Protein AF-A0A1M6W3E5-F1 (afdb_monomer_lite)

Foldseek 3Di:
DDPVVVVVVVVPDDCLVVVPDPLNDFADFLDDDPPDTAGDGDPVSQVSNVHDDAQDWDWAADDPDPPDSDTDIDTRHDHDDDDPDPVSVVVRVVVD

Secondary structure (DSSP, 8-state):
--HHHHHHHHHT--HHHHT--GGG---EEEEE-SS-EEEE--HHHHHHTT---TT-EEEEE--S-TT---EEEEE--SPPPPP--HHHHHHHHTT-

Structure (mmCIF, N/CA/C/O backbone):
data_AF-A0A1M6W3E5-F1
#
_entry.id   AF-A0A1M6W3E5-F1
#
loop_
_atom_site.group_PDB
_atom_site.id
_atom_site.type_symbol
_atom_site.label_atom_id
_atom_site.label_alt_id
_atom_site.label_comp_id
_atom_site.label_asym_id
_atom_site.label_entity_id
_atom_site.label_seq_id
_atom_site.pdbx_PDB_ins_code
_atom_site.Cartn_x
_atom_site.Cartn_y
_atom_site.Cartn_z
_atom_site.occupancy
_atom_site.B_iso_or_equiv
_atom_site.auth_seq_id
_atom_site.auth_comp_id
_atom_site.auth_asym_id
_atom_site.auth_atom_id
_atom_site.pdbx_PDB_model_num
ATOM 1 N N . MET A 1 1 ? -24.257 -7.833 22.559 1.00 63.62 1 MET A N 1
ATOM 2 C CA . MET A 1 1 ? -23.936 -6.612 21.785 1.00 63.62 1 MET A CA 1
ATOM 3 C C . MET A 1 1 ? -24.699 -6.684 20.471 1.00 63.62 1 MET A C 1
ATOM 5 O O . MET A 1 1 ? -24.639 -7.740 19.849 1.00 63.62 1 MET A O 1
ATOM 9 N N . LYS A 1 2 ? -25.480 -5.665 20.085 1.00 89.00 2 LYS A N 1
ATOM 10 C CA . LYS A 1 2 ? -26.25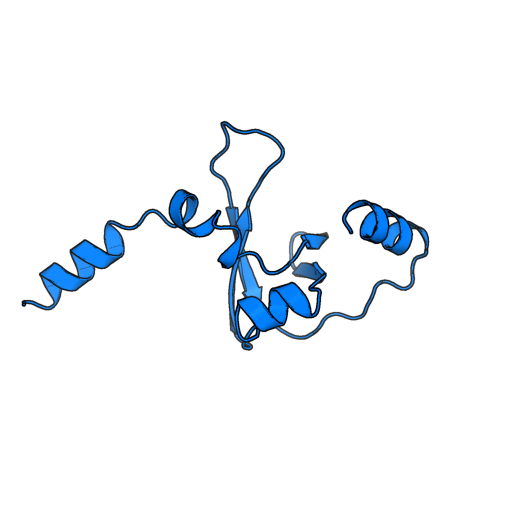2 -5.727 18.829 1.00 89.00 2 LYS A CA 1
ATOM 11 C C . LYS A 1 2 ? -25.316 -5.476 17.642 1.00 89.00 2 LYS A C 1
ATOM 13 O O . LYS A 1 2 ? -24.369 -4.702 17.755 1.00 89.00 2 LYS A O 1
ATOM 18 N N . THR A 1 3 ? -25.587 -6.092 16.492 1.00 90.56 3 THR A N 1
ATOM 19 C CA . THR A 1 3 ? -24.796 -5.923 15.254 1.00 90.56 3 THR A CA 1
ATOM 20 C C . THR A 1 3 ? -24.637 -4.452 14.858 1.00 90.56 3 THR A C 1
ATOM 22 O O . THR A 1 3 ? -23.567 -4.025 14.436 1.00 90.56 3 THR A O 1
ATOM 25 N N . THR A 1 4 ? -25.682 -3.653 15.071 1.00 93.31 4 THR A N 1
ATOM 26 C CA . THR A 1 4 ? -25.692 -2.206 14.825 1.00 93.31 4 THR A CA 1
ATOM 27 C C . THR A 1 4 ? -24.644 -1.450 15.633 1.00 93.31 4 THR A C 1
ATOM 29 O O . THR A 1 4 ? -24.043 -0.509 15.123 1.00 93.31 4 THR A O 1
ATOM 32 N N . ASP A 1 5 ? -24.396 -1.866 16.875 1.00 93.38 5 ASP A N 1
ATOM 33 C CA . ASP A 1 5 ? -23.433 -1.204 17.758 1.00 93.38 5 ASP A CA 1
ATOM 34 C C . ASP A 1 5 ? -22.005 -1.474 17.271 1.00 93.38 5 ASP A C 1
ATOM 36 O O . ASP A 1 5 ? -21.156 -0.584 17.274 1.00 93.38 5 ASP A O 1
ATOM 40 N N . ARG A 1 6 ? -21.761 -2.685 16.750 1.00 91.94 6 ARG A N 1
ATOM 41 C CA . ARG A 1 6 ? -20.471 -3.066 16.170 1.00 91.94 6 ARG A CA 1
ATOM 42 C C . ARG A 1 6 ? -20.167 -2.320 14.874 1.00 91.94 6 ARG A C 1
ATOM 44 O O . ARG A 1 6 ? -19.037 -1.885 14.685 1.00 91.94 6 ARG A O 1
ATOM 51 N N . ILE A 1 7 ? -21.162 -2.158 14.001 1.00 90.75 7 ILE A N 1
ATOM 52 C CA . ILE A 1 7 ? -21.006 -1.398 12.752 1.00 90.75 7 ILE A CA 1
ATOM 53 C C . ILE A 1 7 ? -20.676 0.064 13.061 1.00 90.75 7 ILE A C 1
ATOM 55 O O . ILE A 1 7 ? -19.740 0.605 12.483 1.00 90.75 7 ILE A O 1
ATOM 59 N N . LYS A 1 8 ? -21.384 0.684 14.015 1.00 91.62 8 LYS A N 1
ATOM 60 C CA . LYS A 1 8 ? -21.094 2.061 14.448 1.00 91.62 8 LYS A CA 1
ATOM 61 C C . LYS A 1 8 ? -19.676 2.207 14.989 1.00 91.62 8 LYS A C 1
ATOM 63 O O . LYS A 1 8 ? -19.004 3.177 14.664 1.00 91.62 8 LYS A O 1
ATOM 68 N N . GLN A 1 9 ? -19.217 1.234 15.775 1.00 90.56 9 GLN A N 1
ATOM 69 C CA . GLN A 1 9 ? -17.848 1.226 16.280 1.00 90.56 9 GLN A CA 1
ATOM 70 C C . GLN A 1 9 ? -16.824 1.163 15.136 1.00 90.56 9 GLN A C 1
ATOM 72 O O . GLN A 1 9 ? -15.886 1.950 15.122 1.00 90.56 9 GLN A O 1
ATOM 77 N N . LEU A 1 10 ? -17.006 0.273 14.158 1.00 87.00 10 LEU A N 1
ATOM 78 C CA . LEU A 1 10 ? -16.092 0.165 13.014 1.00 87.00 10 LEU A CA 1
ATOM 79 C C . LEU A 1 10 ? -16.103 1.423 12.134 1.00 87.00 10 LEU A C 1
ATOM 81 O O . LEU A 1 10 ? -15.049 1.880 11.715 1.00 87.00 10 LEU A O 1
ATOM 85 N N . ALA A 1 11 ? -17.279 2.008 11.902 1.00 87.56 11 ALA A N 1
ATOM 86 C CA . ALA A 1 11 ? -17.426 3.229 11.112 1.00 87.56 11 ALA A CA 1
ATOM 87 C C . ALA A 1 11 ? -16.871 4.483 11.812 1.00 87.56 11 ALA A C 1
ATOM 89 O O . ALA A 1 11 ? -16.675 5.501 11.161 1.00 87.56 11 ALA A O 1
ATOM 90 N N . SER A 1 12 ? -16.636 4.425 13.127 1.00 89.94 12 SER A N 1
ATOM 91 C CA . SER A 1 12 ? -16.034 5.533 13.883 1.00 89.94 12 SER A CA 1
ATOM 92 C C . SER A 1 12 ? -14.517 5.651 13.703 1.00 89.94 12 SER A C 1
ATOM 94 O O . SER A 1 12 ? -13.922 6.623 14.163 1.00 89.94 12 SER A O 1
ATOM 96 N N . VAL A 1 13 ? -13.889 4.670 13.049 1.00 89.94 13 VAL A N 1
ATOM 97 C CA . VAL A 1 13 ? -12.452 4.662 12.777 1.00 89.94 13 VAL A CA 1
ATOM 98 C C . VAL A 1 13 ? -12.162 5.529 11.557 1.00 89.94 13 VAL A C 1
ATOM 100 O O . VAL A 1 13 ? -12.700 5.285 10.481 1.00 89.94 13 VAL A O 1
ATOM 103 N N . ASP A 1 14 ? -11.278 6.509 11.726 1.00 90.12 14 ASP A N 1
ATOM 104 C CA . ASP A 1 14 ? -10.757 7.327 10.634 1.00 90.12 14 ASP A CA 1
ATOM 105 C C . ASP A 1 14 ? -9.548 6.620 9.987 1.00 90.12 14 ASP A C 1
ATOM 107 O O . ASP A 1 14 ? -8.481 6.544 10.612 1.00 90.12 14 ASP A O 1
ATOM 111 N N . PRO A 1 15 ? -9.686 6.073 8.763 1.00 89.81 15 PRO A N 1
ATOM 112 C CA . PRO A 1 15 ? -8.603 5.350 8.106 1.00 89.81 15 PRO A CA 1
ATOM 113 C C . PRO A 1 15 ? -7.437 6.263 7.717 1.00 89.81 15 PRO A C 1
ATOM 115 O O . PRO A 1 15 ? -6.324 5.761 7.565 1.00 89.81 15 PRO A O 1
ATOM 118 N N . LEU A 1 16 ? -7.657 7.577 7.576 1.00 89.00 16 LEU A N 1
ATOM 119 C CA . LEU A 1 16 ? -6.601 8.508 7.181 1.00 89.00 16 LEU A CA 1
ATOM 120 C C . LEU A 1 16 ? -5.632 8.801 8.327 1.00 89.00 16 LEU A C 1
ATOM 122 O O . LEU A 1 16 ? -4.441 8.996 8.099 1.00 89.00 16 LEU A O 1
ATOM 126 N N . LYS A 1 17 ? -6.129 8.726 9.563 1.00 87.00 17 LYS A N 1
ATOM 127 C CA . LYS A 1 17 ? -5.321 8.884 10.778 1.00 87.00 17 LYS A CA 1
ATOM 128 C C . LYS A 1 17 ? -4.721 7.571 11.244 1.00 87.00 17 LYS A C 1
ATOM 130 O O . LYS A 1 17 ? -3.530 7.497 11.520 1.00 87.00 17 LYS A O 1
ATOM 135 N N . GLN A 1 18 ? -5.540 6.524 11.317 1.00 89.25 18 GLN A N 1
ATOM 136 C CA . GLN A 1 18 ? -5.096 5.219 11.814 1.00 89.25 18 GLN A CA 1
ATOM 137 C C . GLN A 1 18 ? -4.220 4.477 10.797 1.00 89.25 18 GLN A C 1
ATOM 139 O O . GLN A 1 18 ? -3.429 3.626 11.174 1.00 89.25 18 GLN A O 1
ATOM 144 N N . GLY A 1 19 ? -4.335 4.787 9.503 1.00 88.56 19 GLY A N 1
ATOM 145 C CA . GLY A 1 19 ? -3.531 4.139 8.469 1.00 88.56 19 GLY A CA 1
ATOM 146 C C . GLY A 1 19 ? -2.095 4.662 8.346 1.00 88.56 19 GLY A C 1
ATOM 147 O O . GLY A 1 19 ? -1.256 3.936 7.822 1.00 88.56 19 GLY A O 1
ATOM 148 N N . LYS A 1 20 ? -1.778 5.861 8.864 1.00 88.44 20 LYS A N 1
ATOM 149 C CA . LYS A 1 20 ? -0.422 6.463 8.853 1.00 88.44 20 LYS A CA 1
ATOM 150 C C . LYS A 1 20 ? 0.519 5.887 9.936 1.00 88.44 20 LYS A C 1
ATOM 152 O O . LYS A 1 20 ? 1.430 6.553 10.417 1.00 88.44 20 LYS A O 1
ATOM 157 N N . GLN A 1 21 ? 0.298 4.643 10.344 1.00 91.00 21 GLN A N 1
ATOM 158 C CA . GLN A 1 21 ? 1.103 3.944 11.343 1.00 91.00 21 GLN A CA 1
ATOM 159 C C . GLN A 1 21 ? 2.327 3.276 10.696 1.00 91.00 21 GLN A C 1
ATOM 161 O O . GLN A 1 21 ? 2.184 2.535 9.723 1.00 91.00 21 GLN A O 1
ATOM 166 N N . GLN A 1 22 ? 3.526 3.481 11.253 1.00 90.25 22 GLN A N 1
ATOM 167 C CA . GLN A 1 22 ? 4.776 2.933 10.700 1.00 90.25 22 GLN A CA 1
ATOM 168 C C . GLN A 1 22 ? 4.762 1.397 10.641 1.00 90.25 22 GLN A C 1
ATOM 170 O O . GLN A 1 22 ? 5.291 0.781 9.717 1.00 90.25 22 GLN A O 1
ATOM 175 N N . GLU A 1 23 ? 4.110 0.753 11.604 1.00 93.75 23 GLU A N 1
ATOM 176 C CA . GLU A 1 23 ? 3.932 -0.696 11.648 1.00 93.75 23 GLU A CA 1
ATOM 177 C C . GLU A 1 23 ? 3.068 -1.242 10.499 1.00 93.75 23 GLU A C 1
ATOM 179 O O . GLU A 1 23 ? 3.196 -2.419 10.161 1.00 93.75 23 GLU A O 1
ATOM 184 N N . LEU A 1 24 ? 2.232 -0.398 9.884 1.00 93.94 24 LEU A N 1
ATOM 185 C CA . LEU A 1 24 ? 1.393 -0.731 8.730 1.00 93.94 24 LEU A CA 1
ATOM 186 C C . LEU A 1 24 ? 2.046 -0.356 7.394 1.00 93.94 24 LEU A C 1
ATOM 188 O O . LEU A 1 24 ? 1.489 -0.666 6.340 1.00 93.94 24 LEU A O 1
ATOM 192 N N . PHE A 1 25 ? 3.204 0.307 7.420 1.00 94.12 25 PHE A N 1
ATOM 193 C CA . PHE A 1 25 ? 3.907 0.716 6.213 1.00 94.12 25 PHE A CA 1
ATOM 194 C C . PHE A 1 25 ? 4.388 -0.502 5.418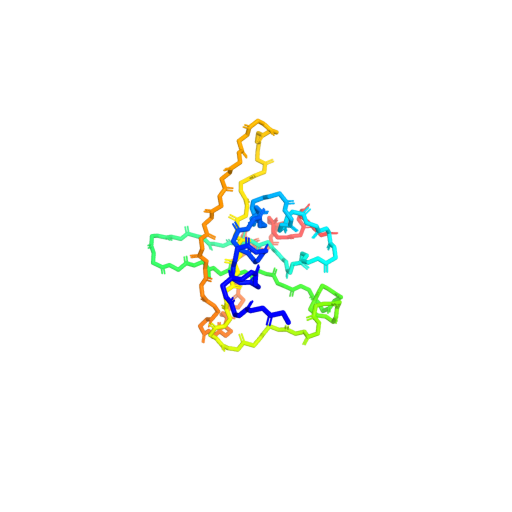 1.00 94.12 25 PHE A C 1
ATOM 196 O O . PHE A 1 25 ? 4.964 -1.431 5.989 1.00 94.12 25 PHE A O 1
ATOM 203 N N . VAL A 1 26 ? 4.159 -0.473 4.101 1.00 93.81 26 VAL A N 1
ATOM 204 C CA . VAL A 1 26 ? 4.469 -1.585 3.191 1.00 93.81 26 VAL A CA 1
ATOM 205 C C . VAL A 1 26 ? 5.454 -1.233 2.083 1.00 93.81 26 VAL A C 1
ATOM 207 O O . VAL A 1 26 ? 5.902 -2.147 1.402 1.00 93.81 26 VAL A O 1
ATOM 210 N N . GLY A 1 27 ? 5.753 0.046 1.848 1.00 92.44 27 GLY A N 1
ATOM 211 C CA . GLY A 1 27 ? 6.661 0.451 0.778 1.00 92.44 27 GLY A CA 1
ATOM 212 C C . GLY A 1 27 ? 6.279 1.743 0.058 1.00 92.44 27 GLY A C 1
ATOM 213 O O . GLY A 1 27 ? 5.257 2.368 0.346 1.00 92.44 27 GLY A O 1
ATOM 214 N N . HIS A 1 28 ? 7.106 2.122 -0.916 1.00 90.50 28 HIS A N 1
ATOM 215 C CA . HIS A 1 28 ? 6.997 3.384 -1.650 1.00 90.50 28 HIS A CA 1
ATOM 216 C C . HIS A 1 28 ? 6.567 3.166 -3.110 1.00 90.50 28 HIS A C 1
ATOM 218 O O . HIS A 1 28 ? 7.052 2.238 -3.767 1.00 90.50 28 HIS A O 1
ATOM 224 N N . PRO A 1 29 ? 5.680 4.008 -3.672 1.00 90.38 29 PRO A N 1
ATOM 225 C CA . PRO A 1 29 ? 5.404 3.982 -5.103 1.00 90.38 29 PRO A CA 1
ATOM 226 C C . PRO A 1 29 ? 6.641 4.437 -5.890 1.00 90.38 29 PRO A C 1
ATOM 228 O O . PRO A 1 29 ? 7.143 5.532 -5.667 1.00 90.38 29 PRO A O 1
ATOM 231 N N . PHE A 1 30 ? 7.106 3.627 -6.845 1.00 87.25 30 PHE A N 1
ATOM 232 C CA . PHE A 1 30 ? 8.176 4.025 -7.780 1.00 87.25 30 PHE A CA 1
ATOM 233 C C . PHE A 1 30 ? 7.636 4.423 -9.160 1.00 87.25 30 PHE A C 1
ATOM 235 O O . PHE A 1 30 ? 8.345 4.984 -9.989 1.00 87.25 30 PHE A O 1
ATOM 242 N N . SER A 1 31 ? 6.370 4.117 -9.437 1.00 88.12 31 SER A N 1
ATOM 243 C CA . SER A 1 31 ? 5.644 4.659 -10.586 1.00 88.12 31 SER A CA 1
ATOM 244 C C . SER A 1 31 ? 4.156 4.718 -10.273 1.00 88.12 31 SER A C 1
ATOM 246 O O . SER A 1 31 ? 3.613 3.822 -9.623 1.00 88.12 31 SER A O 1
ATOM 248 N N . LEU A 1 32 ? 3.508 5.783 -10.733 1.00 89.75 32 LEU A N 1
ATOM 249 C CA . LEU A 1 32 ? 2.085 6.034 -10.561 1.00 89.75 32 LEU A CA 1
ATOM 250 C C . LEU A 1 32 ? 1.552 6.686 -11.837 1.00 89.75 32 LEU A C 1
ATOM 252 O O . LEU A 1 32 ? 2.034 7.740 -12.247 1.00 89.75 32 LEU A O 1
ATOM 256 N N . ASP A 1 33 ? 0.561 6.055 -12.452 1.00 89.75 33 ASP A N 1
ATOM 257 C CA . ASP A 1 33 ? -0.238 6.626 -13.530 1.00 89.75 33 ASP A CA 1
ATOM 258 C C . ASP A 1 33 ? -1.737 6.537 -13.183 1.00 89.75 33 ASP A C 1
ATOM 260 O O . ASP A 1 33 ? -2.120 6.045 -12.120 1.00 89.75 33 ASP A O 1
ATOM 264 N N . TYR A 1 34 ? -2.607 7.021 -14.073 1.00 89.06 34 TYR A N 1
ATOM 265 C CA . TYR A 1 34 ? -4.060 7.026 -13.852 1.00 89.06 34 TYR A CA 1
ATOM 266 C C . TYR A 1 34 ? -4.698 5.629 -13.741 1.00 89.06 34 TYR A C 1
ATOM 268 O O . TYR A 1 34 ? -5.847 5.517 -13.318 1.00 89.06 34 TYR A O 1
ATOM 276 N N . ASN A 1 35 ? -3.991 4.570 -14.136 1.00 91.75 35 ASN A N 1
ATOM 277 C CA . ASN A 1 35 ? -4.475 3.192 -14.147 1.00 91.75 35 ASN A CA 1
ATOM 278 C C . ASN A 1 35 ? -3.795 2.313 -13.090 1.00 91.75 35 ASN A C 1
ATOM 280 O O . ASN A 1 35 ? -4.436 1.401 -12.558 1.00 91.75 35 ASN A O 1
ATOM 284 N N . LYS A 1 36 ? -2.493 2.497 -12.845 1.00 92.75 36 LYS A N 1
ATOM 285 C CA . LYS A 1 36 ? -1.678 1.604 -12.014 1.00 92.75 36 LYS A CA 1
ATOM 286 C C . LYS A 1 36 ? -0.638 2.367 -11.202 1.00 92.75 36 LYS A C 1
ATOM 288 O O . LYS A 1 36 ? -0.032 3.328 -11.661 1.00 92.75 36 LYS A O 1
ATOM 293 N N . ALA A 1 37 ? -0.376 1.834 -10.015 1.00 93.50 37 ALA A N 1
ATOM 294 C CA . ALA A 1 37 ? 0.782 2.163 -9.203 1.00 93.50 37 ALA A CA 1
ATOM 2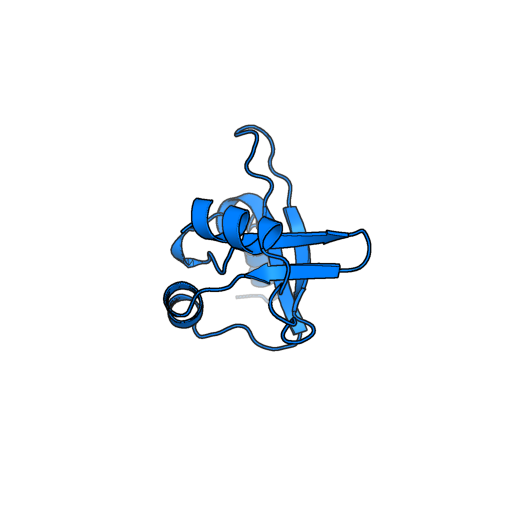95 C C . ALA A 1 37 ? 1.660 0.915 -9.083 1.00 93.50 37 ALA A C 1
ATOM 297 O O . ALA A 1 37 ? 1.138 -0.172 -8.812 1.00 93.50 37 ALA A O 1
ATOM 298 N N . ASN A 1 38 ? 2.972 1.057 -9.256 1.00 92.88 38 ASN A N 1
ATOM 299 C CA . ASN A 1 38 ? 3.914 0.010 -8.883 1.00 92.88 38 ASN A CA 1
ATOM 300 C C . ASN A 1 38 ? 4.611 0.414 -7.585 1.00 92.88 38 ASN A C 1
ATOM 302 O O . ASN A 1 38 ? 5.175 1.505 -7.479 1.00 92.88 38 ASN A O 1
ATOM 306 N N . ILE A 1 39 ? 4.537 -0.478 -6.600 1.00 92.12 39 ILE A N 1
ATOM 307 C CA . ILE A 1 39 ? 5.032 -0.256 -5.245 1.00 92.12 39 ILE A CA 1
ATOM 308 C C . ILE A 1 39 ? 6.294 -1.086 -5.053 1.00 92.12 39 ILE A C 1
ATOM 310 O O . ILE A 1 39 ? 6.298 -2.289 -5.332 1.00 92.12 39 ILE A O 1
ATOM 314 N N . LEU A 1 40 ? 7.354 -0.435 -4.594 1.00 90.38 40 LEU A N 1
ATOM 315 C CA . LEU A 1 40 ? 8.561 -1.090 -4.130 1.00 90.38 40 LEU A CA 1
ATOM 316 C C . LEU A 1 40 ? 8.353 -1.478 -2.674 1.00 90.38 40 LEU A C 1
ATOM 318 O O . LEU A 1 40 ? 7.993 -0.637 -1.859 1.00 90.38 40 LEU A O 1
ATOM 322 N N . VAL A 1 41 ? 8.577 -2.749 -2.373 1.00 90.44 41 VAL A N 1
ATOM 323 C CA . VAL A 1 41 ? 8.373 -3.335 -1.051 1.00 90.44 41 VAL A CA 1
ATOM 324 C C . VAL A 1 41 ? 9.664 -4.048 -0.681 1.00 90.44 41 VAL A C 1
ATOM 326 O O . VAL A 1 41 ? 10.101 -4.914 -1.444 1.00 90.44 41 VAL A O 1
ATOM 329 N N . CYS A 1 42 ? 10.272 -3.701 0.453 1.00 89.19 42 CYS A N 1
ATOM 330 C CA . C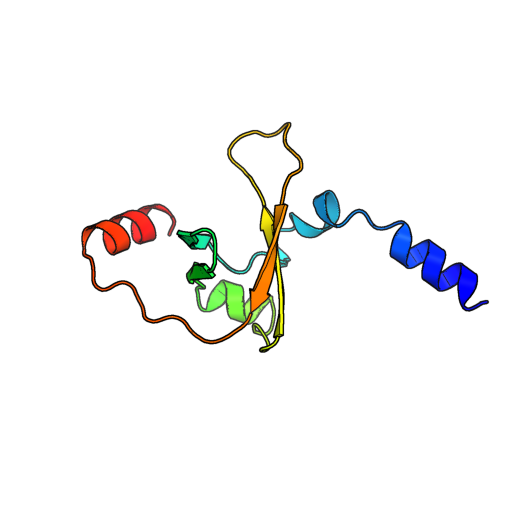YS A 1 42 ? 11.401 -4.461 0.981 1.00 89.19 42 CYS A CA 1
ATOM 331 C C . CYS A 1 42 ? 10.918 -5.670 1.796 1.00 89.19 42 CYS A C 1
ATOM 333 O O . CYS A 1 42 ? 9.754 -5.752 2.206 1.00 89.19 42 CYS A O 1
ATOM 335 N N . ASP A 1 43 ? 11.819 -6.623 2.022 1.00 90.06 43 ASP A N 1
ATOM 336 C CA . ASP A 1 43 ? 11.483 -7.853 2.735 1.00 90.06 43 ASP A CA 1
ATOM 337 C C . ASP A 1 43 ? 11.105 -7.586 4.202 1.00 90.06 43 ASP A C 1
ATOM 339 O O . ASP A 1 43 ? 10.126 -8.162 4.673 1.00 90.06 43 ASP A O 1
ATOM 343 N N . ASP A 1 44 ? 11.777 -6.647 4.876 1.00 91.88 44 ASP A N 1
ATOM 344 C CA . ASP A 1 44 ? 11.498 -6.285 6.275 1.00 91.88 44 ASP A CA 1
ATOM 345 C C . ASP A 1 44 ? 10.084 -5.703 6.457 1.00 91.88 44 ASP A C 1
ATOM 347 O O . ASP A 1 44 ? 9.342 -6.100 7.362 1.00 91.88 44 ASP A O 1
ATOM 351 N N . ASP A 1 45 ? 9.672 -4.783 5.577 1.00 92.94 45 ASP A N 1
ATOM 352 C CA . ASP A 1 45 ? 8.327 -4.193 5.597 1.00 92.94 45 ASP A CA 1
ATOM 353 C C . ASP A 1 45 ? 7.263 -5.253 5.317 1.00 92.94 45 ASP A C 1
ATOM 355 O O . ASP A 1 45 ? 6.231 -5.327 5.993 1.00 92.94 45 ASP A O 1
ATOM 359 N N . LYS A 1 46 ? 7.542 -6.126 4.347 1.00 91.50 46 LYS A N 1
ATOM 360 C CA . LYS A 1 46 ? 6.658 -7.227 3.976 1.00 91.50 46 LYS A CA 1
ATOM 361 C C . LYS A 1 46 ? 6.503 -8.239 5.103 1.00 91.50 46 LYS A C 1
ATOM 363 O O . LYS A 1 46 ? 5.386 -8.703 5.338 1.00 91.50 46 LYS A O 1
ATOM 368 N N . GLU A 1 47 ? 7.586 -8.599 5.783 1.00 93.81 47 GLU A N 1
ATOM 369 C CA . GLU A 1 47 ? 7.555 -9.515 6.922 1.00 93.81 47 GLU A CA 1
ATOM 370 C C . GLU A 1 47 ? 6.756 -8.908 8.078 1.00 93.81 47 GLU A C 1
ATOM 372 O O . GLU A 1 47 ? 5.865 -9.571 8.623 1.00 93.81 47 GLU A O 1
ATOM 377 N N . ARG A 1 48 ? 6.984 -7.623 8.381 1.00 95.12 48 ARG A N 1
ATOM 378 C CA . ARG A 1 48 ? 6.280 -6.891 9.442 1.00 95.12 48 ARG A CA 1
ATOM 379 C C . ARG A 1 48 ? 4.760 -6.930 9.274 1.00 95.12 48 ARG A C 1
ATOM 381 O O . ARG A 1 48 ? 4.049 -7.208 10.242 1.00 95.12 48 ARG A O 1
ATOM 388 N N . VAL A 1 49 ? 4.256 -6.731 8.054 1.00 94.12 49 VAL A N 1
ATOM 389 C CA . VAL A 1 49 ? 2.807 -6.794 7.765 1.00 94.12 49 VAL A CA 1
ATOM 390 C C . VAL A 1 49 ? 2.288 -8.203 7.455 1.00 94.12 49 VAL A C 1
ATOM 392 O O . VAL A 1 49 ? 1.108 -8.369 7.149 1.00 94.12 49 VAL A O 1
ATOM 395 N N . LYS A 1 50 ? 3.135 -9.237 7.571 1.00 94.38 50 LYS A N 1
ATOM 396 C CA . LYS A 1 50 ? 2.814 -10.651 7.282 1.00 94.38 50 LYS A CA 1
ATOM 397 C C . LYS A 1 50 ? 2.441 -10.910 5.816 1.00 94.38 50 LYS A C 1
ATOM 399 O O . LYS A 1 50 ? 1.656 -11.808 5.505 1.00 94.38 50 LYS A O 1
ATOM 404 N N . GLY A 1 51 ? 3.049 -10.147 4.914 1.00 92.81 51 GLY A N 1
ATOM 405 C CA . GLY A 1 51 ? 2.851 -10.224 3.474 1.00 92.81 51 GLY A CA 1
ATOM 406 C C . GLY A 1 51 ? 1.664 -9.409 2.962 1.00 92.81 51 GLY A C 1
ATOM 407 O O . GLY A 1 51 ? 0.828 -8.913 3.708 1.00 92.81 51 GLY A O 1
ATOM 408 N N . ILE A 1 52 ? 1.585 -9.286 1.635 1.00 93.69 52 ILE A N 1
ATOM 409 C CA . ILE A 1 52 ? 0.522 -8.553 0.939 1.00 93.69 52 ILE A CA 1
ATOM 410 C C . ILE A 1 52 ? -0.256 -9.556 0.092 1.00 93.69 52 ILE A C 1
ATOM 412 O O . ILE A 1 52 ? 0.234 -10.038 -0.930 1.00 93.69 52 ILE A O 1
ATOM 416 N N . ALA A 1 53 ? -1.462 -9.902 0.539 1.00 93.56 53 ALA A N 1
ATOM 417 C CA . ALA A 1 53 ? -2.321 -10.821 -0.194 1.00 93.56 53 ALA A CA 1
ATOM 418 C C . ALA A 1 53 ? -2.876 -10.180 -1.477 1.00 93.56 53 ALA A C 1
ATOM 420 O O . ALA A 1 53 ? -3.111 -8.972 -1.560 1.00 93.56 53 ALA A O 1
ATOM 421 N N . GLN A 1 54 ? -3.121 -11.015 -2.486 1.00 93.50 54 GLN A N 1
ATOM 422 C CA . GLN A 1 54 ? -3.752 -10.571 -3.721 1.00 93.50 54 GLN A CA 1
ATOM 423 C C . GLN A 1 54 ? -5.174 -10.066 -3.444 1.00 93.50 54 GLN A C 1
ATOM 425 O O . GLN A 1 54 ? -5.954 -10.699 -2.737 1.00 93.50 54 GLN A O 1
ATOM 430 N N . GLY A 1 55 ? -5.527 -8.931 -4.038 1.00 94.31 55 GLY A N 1
ATOM 431 C CA . GLY A 1 55 ? -6.837 -8.308 -3.900 1.00 94.31 55 GLY A CA 1
ATOM 432 C C . GLY A 1 55 ? -7.012 -7.460 -2.643 1.00 94.31 55 GLY A C 1
ATOM 433 O O . GLY A 1 55 ? -8.051 -6.809 -2.539 1.00 94.31 55 GLY A O 1
ATOM 434 N N . THR A 1 56 ? -6.026 -7.428 -1.742 1.00 95.25 56 THR A N 1
ATOM 435 C CA . THR A 1 56 ? -6.019 -6.538 -0.575 1.00 95.25 56 THR A CA 1
ATOM 436 C C . THR A 1 56 ? -6.029 -5.076 -1.004 1.00 95.25 56 THR A C 1
ATOM 438 O O . THR A 1 56 ? -5.480 -4.714 -2.047 1.00 95.25 56 THR A O 1
ATOM 441 N N . PHE A 1 57 ? -6.65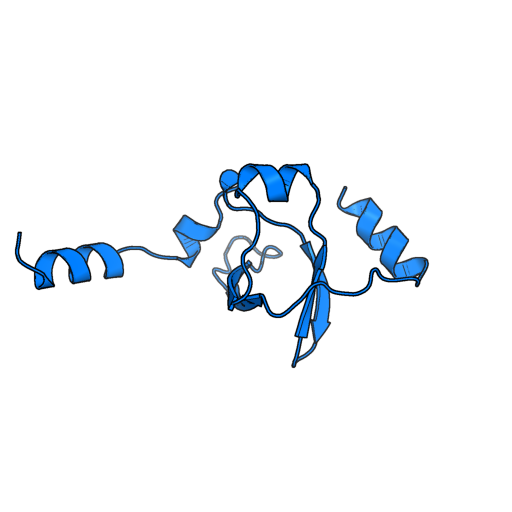4 -4.236 -0.185 1.00 95.12 57 PHE A N 1
ATOM 442 C CA . PHE A 1 57 ? -6.621 -2.794 -0.353 1.00 95.12 57 PHE A CA 1
ATOM 443 C C . PHE A 1 57 ? -5.445 -2.178 0.401 1.00 95.12 57 PHE A C 1
ATOM 445 O O . PHE A 1 57 ? -5.171 -2.556 1.538 1.00 95.12 57 PHE A O 1
ATOM 452 N N . LEU A 1 58 ? -4.781 -1.221 -0.237 1.00 95.38 58 LEU A N 1
ATOM 453 C CA . LEU A 1 58 ? -3.720 -0.405 0.344 1.00 95.38 58 LEU A CA 1
ATOM 454 C C . LEU A 1 58 ? -4.141 1.065 0.273 1.00 95.38 58 LEU A C 1
ATOM 456 O O . LEU A 1 58 ? -4.885 1.453 -0.629 1.00 95.38 58 LEU A O 1
ATOM 460 N N . LEU A 1 59 ? -3.647 1.878 1.199 1.00 95.19 59 LEU A N 1
ATOM 461 C CA . LEU A 1 59 ? -3.796 3.330 1.162 1.00 95.19 59 LEU A CA 1
ATOM 462 C C . LEU A 1 59 ? -2.427 3.943 0.879 1.00 95.19 59 LEU A C 1
ATOM 464 O O . LEU A 1 59 ? -1.486 3.727 1.639 1.00 95.19 59 LEU A O 1
ATOM 468 N N . ALA A 1 60 ? -2.316 4.674 -0.227 1.00 94.38 60 ALA A N 1
ATOM 469 C CA . ALA A 1 60 ? -1.133 5.466 -0.541 1.00 94.38 60 ALA A CA 1
ATOM 470 C C . ALA A 1 60 ? -1.367 6.896 -0.060 1.00 94.38 60 ALA A C 1
ATOM 472 O O . ALA A 1 60 ? -2.169 7.618 -0.652 1.00 94.38 60 ALA A O 1
ATOM 473 N N . PHE A 1 61 ? -0.706 7.267 1.032 1.00 93.25 61 PHE A N 1
ATOM 474 C CA . PHE A 1 61 ? -0.856 8.570 1.669 1.00 93.25 61 PHE A CA 1
ATOM 475 C C . PHE A 1 61 ? -0.031 9.643 0.964 1.00 93.25 61 PHE A C 1
ATOM 477 O O . PHE A 1 61 ? 1.116 9.401 0.589 1.00 93.25 61 PHE A O 1
ATOM 484 N N . TYR A 1 62 ? -0.603 10.837 0.830 1.00 90.62 62 TYR A N 1
ATOM 485 C CA . TYR A 1 62 ? 0.169 12.027 0.500 1.00 90.62 62 TYR A CA 1
ATOM 486 C C . TYR A 1 62 ? 0.959 12.480 1.735 1.00 90.62 62 TYR A C 1
ATOM 488 O O . TYR A 1 62 ? 0.423 12.527 2.848 1.00 90.62 62 TYR A O 1
ATOM 496 N N . ASP A 1 63 ? 2.244 12.775 1.537 1.00 87.25 63 ASP A N 1
ATOM 497 C CA . ASP A 1 63 ? 3.170 13.081 2.634 1.00 87.25 63 ASP A CA 1
ATOM 498 C C . ASP A 1 63 ? 4.060 14.307 2.383 1.00 87.25 63 ASP A C 1
ATOM 500 O O . ASP A 1 63 ? 4.973 14.581 3.149 1.00 87.25 63 ASP A O 1
ATOM 504 N N . ASN A 1 64 ? 3.790 15.084 1.328 1.00 86.50 64 ASN A N 1
ATOM 505 C CA . ASN A 1 64 ? 4.563 16.303 1.064 1.00 86.50 64 ASN A CA 1
ATOM 506 C C . ASN A 1 64 ? 4.111 17.502 1.918 1.00 86.50 64 ASN A C 1
ATOM 508 O O . ASN A 1 64 ? 4.864 18.463 2.043 1.00 86.50 64 ASN A O 1
ATOM 512 N N . GLU A 1 65 ? 2.896 17.482 2.478 1.00 88.56 65 GLU A N 1
ATOM 513 C CA . GLU A 1 65 ? 2.377 18.558 3.333 1.00 88.56 65 GLU A CA 1
ATOM 514 C C . GLU A 1 65 ? 1.689 17.982 4.572 1.00 88.56 65 GLU A C 1
ATOM 516 O O . GLU A 1 65 ? 0.742 17.204 4.460 1.00 88.56 65 GLU A O 1
ATOM 521 N N . GLU A 1 66 ? 2.117 18.413 5.762 1.00 80.94 66 GLU A N 1
ATOM 522 C CA . GLU A 1 66 ? 1.590 17.908 7.040 1.00 80.94 66 GLU A CA 1
ATOM 523 C C . GLU A 1 66 ? 0.089 18.173 7.232 1.00 80.94 66 GLU A C 1
ATOM 525 O O . GLU A 1 66 ? -0.589 17.439 7.947 1.00 80.94 66 GLU A O 1
ATOM 530 N N . THR A 1 67 ? -0.450 19.220 6.600 1.00 85.12 67 THR A N 1
ATOM 531 C CA . THR A 1 67 ? -1.857 19.619 6.750 1.00 85.12 67 THR A CA 1
ATOM 532 C C . THR A 1 67 ? -2.811 18.893 5.806 1.00 85.12 67 THR A C 1
ATOM 534 O O . THR A 1 67 ? -4.021 19.104 5.895 1.00 85.12 67 THR A O 1
ATOM 537 N N . VAL A 1 68 ? -2.295 18.075 4.886 1.00 87.06 68 VAL A N 1
ATOM 538 C CA . VAL A 1 68 ? -3.102 17.403 3.865 1.00 87.06 68 VAL A CA 1
ATOM 539 C C . VAL A 1 68 ? -3.333 15.945 4.264 1.00 87.06 68 VAL A C 1
ATOM 541 O O . VAL A 1 68 ? -2.438 15.105 4.205 1.00 87.06 68 VAL A O 1
ATOM 544 N N . GLU A 1 69 ? -4.572 15.635 4.652 1.00 89.31 69 GLU A N 1
ATOM 545 C CA . GLU A 1 69 ? -5.031 14.270 4.931 1.00 89.31 69 GLU A CA 1
ATOM 546 C C . GLU A 1 69 ? -5.665 13.667 3.668 1.00 89.31 69 GLU A C 1
ATOM 548 O O . GLU A 1 69 ? -6.885 13.578 3.542 1.00 89.31 69 GLU A O 1
ATOM 553 N N . GLU A 1 70 ? -4.831 13.261 2.708 1.00 91.38 70 GLU A N 1
ATOM 554 C CA . GLU A 1 70 ? -5.281 12.613 1.471 1.00 91.38 70 GLU A CA 1
ATOM 555 C C . GLU A 1 70 ? -4.611 11.255 1.263 1.00 91.38 70 GLU A C 1
ATOM 557 O O . GLU A 1 70 ? -3.442 11.039 1.597 1.00 91.38 70 GLU A O 1
ATOM 562 N N . ALA A 1 71 ? -5.369 10.324 0.684 1.00 93.62 71 ALA A N 1
ATOM 563 C CA . ALA A 1 71 ? -4.855 9.027 0.285 1.00 93.62 71 ALA A CA 1
ATOM 564 C C . ALA A 1 71 ? -5.564 8.494 -0.961 1.00 93.62 71 ALA A C 1
ATOM 566 O O . ALA A 1 71 ? -6.760 8.714 -1.167 1.00 93.62 71 ALA A O 1
ATOM 567 N N . ILE A 1 72 ? -4.831 7.720 -1.758 1.00 94.19 72 ILE A N 1
ATOM 568 C CA . ILE A 1 72 ? -5.377 6.958 -2.882 1.00 94.19 72 ILE A CA 1
ATOM 569 C C . ILE A 1 72 ? -5.629 5.522 -2.419 1.00 94.19 72 ILE A C 1
ATOM 571 O O . ILE A 1 72 ? -4.735 4.860 -1.889 1.00 94.19 72 ILE A O 1
ATOM 575 N N . LEU A 1 73 ? -6.844 5.021 -2.656 1.00 95.31 73 LEU A N 1
ATOM 576 C CA . LEU A 1 73 ? -7.178 3.616 -2.439 1.00 95.31 73 LEU A CA 1
ATOM 577 C C . LEU A 1 73 ? -6.644 2.769 -3.597 1.00 95.31 73 LEU A C 1
ATOM 579 O O . LEU A 1 73 ? -7.102 2.880 -4.735 1.00 95.31 73 LEU A O 1
ATOM 583 N N . LEU A 1 74 ? -5.705 1.883 -3.291 1.00 95.56 74 LEU A N 1
ATOM 584 C CA . LEU A 1 74 ? -5.102 0.954 -4.236 1.00 95.56 74 LEU A CA 1
ATOM 585 C C . LEU A 1 74 ? -5.597 -0.466 -3.971 1.00 95.56 74 LEU A C 1
ATOM 587 O O . LEU A 1 74 ? -5.904 -0.832 -2.839 1.00 95.56 74 LEU A O 1
ATOM 591 N N . ARG A 1 75 ? -5.620 -1.298 -5.012 1.00 96.38 75 ARG A N 1
ATOM 592 C CA . ARG A 1 75 ? -5.878 -2.738 -4.899 1.00 96.38 75 ARG A CA 1
ATOM 593 C C . ARG A 1 75 ? -4.647 -3.511 -5.351 1.00 96.38 75 ARG A C 1
ATOM 595 O O . ARG A 1 75 ? -4.179 -3.310 -6.468 1.00 96.38 75 ARG A O 1
ATOM 602 N N . ALA A 1 76 ? -4.155 -4.428 -4.525 1.00 95.44 76 ALA A N 1
ATOM 603 C CA . ALA A 1 76 ? -3.057 -5.316 -4.886 1.00 95.44 76 ALA A CA 1
ATOM 604 C C . ALA A 1 76 ? -3.504 -6.276 -6.002 1.00 95.44 76 ALA A C 1
ATOM 606 O O . ALA A 1 76 ? -4.374 -7.122 -5.792 1.00 95.44 76 ALA A O 1
ATOM 607 N N . LEU A 1 77 ? -2.936 -6.141 -7.204 1.00 94.56 77 LEU A N 1
ATOM 608 C CA . LEU A 1 77 ? -3.341 -6.937 -8.372 1.00 94.56 77 LEU A CA 1
ATOM 609 C C . LEU A 1 77 ? -2.412 -8.127 -8.617 1.00 94.56 77 LEU A C 1
ATOM 611 O O . LEU A 1 77 ? -2.874 -9.265 -8.710 1.00 94.56 77 LEU A O 1
ATOM 615 N N . ALA A 1 78 ? -1.118 -7.850 -8.752 1.00 92.88 78 ALA A N 1
ATOM 616 C CA . ALA A 1 78 ? -0.072 -8.812 -9.071 1.00 92.88 78 ALA A CA 1
ATOM 617 C C . ALA A 1 78 ? 1.307 -8.195 -8.766 1.00 92.88 78 ALA A C 1
ATOM 619 O O . ALA A 1 78 ? 1.404 -6.969 -8.668 1.00 92.88 78 ALA A O 1
ATOM 620 N N . PRO A 1 79 ? 2.372 -9.009 -8.663 1.00 90.00 79 PRO A N 1
ATOM 621 C CA . PRO A 1 79 ? 3.739 -8.501 -8.636 1.00 90.00 79 PRO A CA 1
ATOM 622 C C . PRO A 1 79 ? 4.051 -7.663 -9.884 1.00 90.00 79 PRO A C 1
ATOM 624 O O . PRO A 1 79 ? 3.700 -8.046 -11.004 1.00 90.00 79 PRO A O 1
ATOM 627 N N . ALA A 1 80 ? 4.725 -6.532 -9.692 1.00 87.38 80 ALA A N 1
ATOM 628 C CA . ALA A 1 80 ? 5.231 -5.706 -10.782 1.00 87.38 80 ALA A CA 1
ATOM 629 C C . ALA A 1 80 ? 6.615 -6.193 -11.235 1.00 87.38 80 ALA A C 1
ATOM 631 O O . ALA A 1 80 ? 7.363 -6.795 -10.463 1.00 87.38 80 ALA A O 1
ATOM 632 N N . LYS A 1 81 ? 6.976 -5.916 -12.491 1.00 84.06 81 LYS A N 1
ATOM 633 C CA . LYS A 1 81 ? 8.371 -6.058 -12.925 1.00 84.06 81 LYS A CA 1
ATOM 634 C C . LYS A 1 81 ? 9.195 -4.955 -12.267 1.00 84.06 81 LYS A C 1
ATOM 636 O O . LYS A 1 81 ? 8.746 -3.812 -12.223 1.00 84.06 81 LYS A O 1
ATOM 641 N N . LEU A 1 82 ? 10.389 -5.302 -11.793 1.00 77.69 82 LEU A N 1
ATOM 642 C CA . LEU A 1 82 ? 11.334 -4.304 -11.306 1.00 77.69 82 LEU A CA 1
ATOM 643 C C . LEU A 1 82 ? 11.701 -3.339 -12.442 1.00 77.69 82 LEU A C 1
ATOM 645 O O . LEU A 1 82 ? 11.841 -3.781 -13.590 1.00 77.69 82 LEU A O 1
ATOM 649 N N . PRO A 1 83 ? 11.846 -2.039 -12.144 1.00 73.88 83 PRO A N 1
ATOM 650 C CA . PRO A 1 83 ? 12.319 -1.088 -13.129 1.00 73.88 83 PRO A CA 1
ATOM 651 C C . PRO A 1 83 ? 13.749 -1.459 -13.516 1.00 73.88 83 PRO A C 1
ATOM 653 O O . PRO A 1 83 ? 14.609 -1.677 -12.669 1.00 73.88 83 PRO A O 1
ATOM 656 N N . THR A 1 84 ? 13.991 -1.563 -14.817 1.00 73.75 84 THR A N 1
ATOM 657 C CA . THR A 1 84 ? 15.327 -1.788 -15.387 1.00 73.75 84 THR A CA 1
ATOM 658 C C . THR A 1 84 ? 16.018 -0.484 -15.779 1.00 73.75 84 THR A C 1
ATOM 660 O O . THR A 1 84 ? 17.162 -0.509 -16.219 1.00 73.75 84 THR A O 1
ATOM 663 N N . ASP A 1 85 ? 15.321 0.647 -15.658 1.00 76.44 85 ASP A N 1
ATOM 664 C CA . ASP A 1 85 ? 15.865 1.967 -15.955 1.00 76.44 85 ASP A CA 1
ATOM 665 C C . ASP A 1 85 ? 16.743 2.449 -14.795 1.00 76.44 85 ASP A C 1
ATOM 667 O O . ASP A 1 85 ? 16.279 2.581 -13.661 1.00 76.44 85 ASP A O 1
ATOM 671 N N . SER A 1 86 ? 18.012 2.732 -15.092 1.00 68.88 86 SER A N 1
ATOM 672 C CA . SER A 1 86 ? 19.004 3.194 -14.122 1.00 68.88 86 SER A CA 1
ATOM 673 C C . SER A 1 86 ? 18.600 4.473 -13.389 1.00 68.88 86 SER A C 1
ATOM 675 O O . SER A 1 86 ? 18.961 4.624 -12.227 1.00 68.88 86 SER A O 1
ATOM 677 N N . ALA A 1 87 ? 17.851 5.383 -14.022 1.00 62.44 87 ALA A N 1
ATOM 678 C CA . ALA A 1 87 ? 17.414 6.617 -13.373 1.00 62.44 87 ALA A CA 1
ATOM 679 C C . ALA A 1 87 ? 16.348 6.340 -12.303 1.00 62.44 87 ALA A C 1
ATOM 681 O O . ALA A 1 87 ? 16.430 6.881 -11.204 1.00 62.44 87 ALA A O 1
ATOM 682 N N . MET A 1 88 ? 15.398 5.439 -12.586 1.00 66.56 88 MET A N 1
ATOM 683 C CA . MET A 1 88 ? 14.419 5.009 -11.582 1.00 66.56 88 MET A CA 1
ATOM 684 C C . MET A 1 88 ? 15.067 4.209 -10.455 1.00 66.56 88 MET A C 1
ATOM 686 O O . MET A 1 88 ? 14.717 4.414 -9.298 1.00 66.56 88 MET A O 1
ATOM 690 N N . ILE A 1 89 ? 16.032 3.341 -10.775 1.00 66.88 89 ILE A N 1
ATOM 691 C CA . ILE A 1 89 ? 16.774 2.580 -9.761 1.00 66.88 89 ILE A CA 1
ATOM 692 C C . ILE A 1 89 ? 17.515 3.532 -8.811 1.00 66.88 89 ILE A C 1
ATOM 694 O O . ILE A 1 89 ? 17.443 3.344 -7.600 1.00 66.88 89 ILE A O 1
ATOM 698 N N . SER A 1 90 ? 18.177 4.572 -9.329 1.00 62.53 90 SER A N 1
ATOM 699 C CA . SER A 1 90 ? 18.876 5.554 -8.491 1.00 62.53 90 SER A CA 1
ATOM 700 C C . SER A 1 90 ? 17.930 6.305 -7.554 1.00 62.53 90 SER A C 1
ATOM 702 O O . SER A 1 90 ? 18.214 6.395 -6.365 1.00 62.53 90 SER A O 1
ATOM 704 N N . SER A 1 91 ? 16.774 6.767 -8.045 1.00 60.47 91 SER A N 1
ATOM 705 C CA . SER A 1 91 ? 15.770 7.407 -7.183 1.00 60.47 91 SER A CA 1
ATOM 706 C C . SER A 1 91 ? 15.188 6.451 -6.140 1.00 60.47 91 SER A C 1
ATOM 708 O O . SER A 1 91 ? 14.821 6.890 -5.062 1.00 60.47 91 SER A O 1
ATOM 710 N N . MET A 1 92 ? 15.118 5.145 -6.416 1.00 64.12 92 MET A N 1
ATOM 711 C CA . MET A 1 92 ? 14.674 4.149 -5.431 1.00 64.12 92 MET A CA 1
ATOM 712 C C . MET A 1 92 ? 15.698 3.907 -4.318 1.00 64.12 92 MET A C 1
ATOM 714 O O . MET A 1 92 ? 15.291 3.603 -3.202 1.00 64.12 92 MET A O 1
ATOM 718 N N . ILE A 1 93 ? 16.998 4.041 -4.610 1.00 62.06 93 ILE A N 1
ATOM 719 C CA . ILE A 1 93 ? 18.066 3.947 -3.601 1.00 62.06 93 ILE A CA 1
ATOM 720 C C . ILE A 1 93 ? 18.036 5.167 -2.677 1.00 62.06 93 ILE A C 1
ATOM 722 O O . ILE A 1 93 ? 18.309 5.033 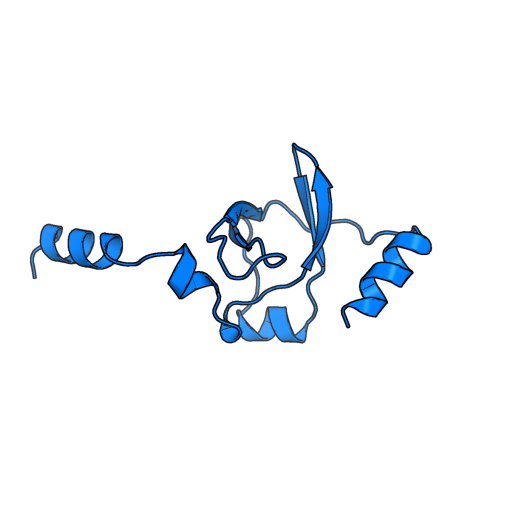-1.500 1.00 62.06 93 ILE A O 1
ATOM 726 N N . GLU A 1 94 ? 17.664 6.355 -3.156 1.00 59.03 94 GLU A N 1
ATOM 727 C CA . GLU A 1 94 ? 17.622 7.552 -2.297 1.00 59.03 94 GLU A CA 1
ATOM 728 C C . GLU A 1 94 ? 16.611 7.456 -1.139 1.00 59.03 94 GLU A C 1
ATOM 730 O O . GLU A 1 94 ? 16.766 8.152 -0.137 1.00 59.03 94 GLU A O 1
ATOM 735 N N . TYR A 1 95 ? 15.603 6.585 -1.252 1.00 56.62 95 TYR A N 1
ATOM 736 C CA . TYR A 1 95 ? 14.610 6.336 -0.201 1.00 56.62 95 TYR A CA 1
ATOM 737 C C . TYR A 1 95 ? 14.959 5.150 0.722 1.00 56.62 95 TYR A C 1
ATOM 739 O O . TYR A 1 95 ? 14.181 4.872 1.635 1.00 56.62 95 TYR A O 1
ATOM 747 N N . TYR A 1 96 ? 16.089 4.463 0.502 1.00 53.31 96 TYR A N 1
ATOM 748 C CA . TYR A 1 96 ? 16.534 3.284 1.264 1.00 53.31 96 TYR A CA 1
ATOM 749 C C . TYR A 1 96 ? 17.977 3.423 1.765 1.00 53.31 96 TYR A C 1
ATOM 751 O O . TYR A 1 96 ? 18.192 3.176 2.973 1.00 53.31 96 TYR A O 1
#

Radius of gyration: 15.98 Å; chains: 1; bounding box: 45×30×38 Å

Organism: NCBI:txid1434701

pLDDT: mean 86.97, std 10.36, range [53.31, 96.38]

Sequence (96 aa):
MKTTDRIKQLASVDPLKQGKQQELFVGHPFSLDYNKANILVCDDDKERVKGIAQGTFLLAFYDNEETVEEAILLRALAPAKLPTDSAMISSMIEYY